Protein AF-0000000075629588 (afdb_homodimer)

pLDDT: mean 85.55, std 19.03, range [25.62, 98.88]

Secondary structure (DSSP, 8-state):
-HHHHHHHHHHHHHHHHHHHHHHHHHHHHHHHHHS-TT-TTHHHHHHHHHHHHHHHHHHHHHHHHHHHHHTTS---/-HHHHHHHHHHHHHHHHHHHHHHHHHHHHHHHHHS-TT-TTHHHHHHHHHHHHHHHHHHHHHHHHHHHHHTTS---

Nearest PDB structures (foldseek):
  5wkq-assembly1_A  TM=8.673E-01  e=2.040E+00  Shigella flexneri
  3u0c-assembly1_A  TM=8.668E-01  e=3.842E+00  Shigella flexneri
  6jqa-assembly1_D  TM=8.939E-01  e=4.949E+00  Onion yellows phytoplasma OY-W
  6jqa-assembly1_C  TM=8.811E-01  e=5.272E+00  Onion yellows phytoplasma OY-W
  6jqa-assembly1_A  TM=8.664E-01  e=6.791E+00  Onion yellows phytoplasma OY-W

Organism: Aeropyrum pernix (strain ATCC 700893 / DSM 11879 / JCM 9820 / NBRC 100138 / K1) (NCBI:txid272557)

Foldseek 3Di:
DVVVVVLVVQLVVLVVLLVVLVVLLVVLVVVLVVDDPPDPCSVVSVVVNVVSVVVNVVSVVSNVVSCVVVVVVPPD/DVVVVVLVVQLVVLVVLLVVLVVLLVVLVVVLVVDDPPDPCSVVSVVVNVVSVVVNVVSVVSNVVSCVVVVVVPPD

Radius of gyration: 17.72 Å; Cα contacts (8 Å, |Δi|>4): 155; chains: 2; bounding box: 30×54×43 Å

Sequence (152 aa):
MERVRVDEVRCMHEEIVERALYRIVEDLAEALDRTPPTVSSRALVEGALKLALGAYNSARLLRDECRRAGGGNPGGMERVRVDEVRCMHEEIVERALYRIVEDLAEALDRTPPTVSSRALVEGALKLALGAYNSARLLRDECRRAGGGNPGG

Solvent-accessible surface area (backbone atoms only — not comparable to full-atom values): 7769 Å² total; per-residue (Å²): 120,72,70,60,53,55,50,50,56,51,39,49,37,33,46,51,34,28,53,34,31,53,51,33,35,53,31,38,52,52,24,54,74,63,44,60,88,83,44,78,36,48,62,36,45,52,53,30,33,56,40,31,52,55,27,30,56,38,30,47,55,53,35,52,49,39,49,60,68,56,52,65,61,60,82,116,118,73,70,60,54,57,50,49,57,49,39,49,38,34,45,51,34,28,53,34,30,50,50,31,35,52,31,37,53,52,24,54,76,63,45,60,88,83,45,80,35,48,60,35,46,52,52,31,34,56,40,32,51,55,26,29,57,38,28,48,55,53,36,52,50,38,46,58,67,58,52,64,61,61,81,115

Structure (mmCIF, N/CA/C/O backbone):
data_AF-0000000075629588-model_v1
#
loop_
_entity.id
_entity.type
_entity.pdbx_description
1 polymer Transposase
#
loop_
_atom_site.group_PDB
_atom_site.id
_atom_site.type_symbol
_atom_site.label_atom_id
_atom_site.label_alt_id
_atom_site.label_comp_id
_atom_site.label_asym_id
_atom_site.label_entity_id
_atom_site.label_seq_id
_atom_site.pdbx_PDB_ins_code
_atom_site.Cartn_x
_atom_site.Cartn_y
_atom_site.Cartn_z
_atom_site.occupancy
_atom_site.B_iso_or_equiv
_atom_site.auth_seq_id
_atom_site.auth_comp_id
_atom_site.auth_asym_id
_atom_site.auth_atom_id
_atom_site.pdbx_PDB_model_num
ATOM 1 N N . MET A 1 1 ? -11.844 26.328 10.93 1 43.72 1 MET A N 1
ATOM 2 C CA . MET A 1 1 ? -12.773 25.344 10.375 1 43.72 1 MET A CA 1
ATOM 3 C C . MET A 1 1 ? -12.133 24.594 9.211 1 43.72 1 MET A C 1
ATOM 5 O O . MET A 1 1 ? -12.352 23.391 9.039 1 43.72 1 MET A O 1
ATOM 9 N N . GLU A 1 2 ? -11.195 25.266 8.234 1 42.47 2 GLU A N 1
ATOM 10 C CA . GLU A 1 2 ? -10.602 24.703 7.027 1 42.47 2 GLU A CA 1
ATOM 11 C C . GLU A 1 2 ? -9.484 23.719 7.371 1 42.47 2 GLU A C 1
ATOM 13 O O . GLU A 1 2 ? -9.391 22.641 6.773 1 42.47 2 GLU A O 1
ATOM 18 N N . ARG A 1 3 ? -8.703 23.984 8.414 1 50.19 3 ARG A N 1
ATOM 19 C CA . ARG A 1 3 ? -7.598 23.125 8.82 1 50.19 3 ARG A CA 1
ATOM 20 C C . ARG A 1 3 ? -8.109 21.812 9.406 1 50.19 3 ARG A C 1
ATOM 22 O O . ARG A 1 3 ? -7.531 20.75 9.18 1 50.19 3 ARG A O 1
ATOM 29 N N . VAL A 1 4 ? -9.312 21.922 10.016 1 48.59 4 VAL A N 1
ATOM 30 C CA . VAL A 1 4 ? -9.836 20.734 10.695 1 48.59 4 VAL A CA 1
ATOM 31 C C . VAL A 1 4 ? -10.273 19.688 9.664 1 48.59 4 VAL A C 1
ATOM 33 O O . VAL A 1 4 ? -10.016 18.5 9.828 1 48.59 4 VAL A O 1
ATOM 36 N N . ARG A 1 5 ? -10.961 20.156 8.531 1 57.88 5 ARG A N 1
ATOM 37 C CA . ARG A 1 5 ? -11.508 19.234 7.527 1 57.88 5 ARG A CA 1
ATOM 38 C C . ARG A 1 5 ? -10.391 18.562 6.75 1 57.88 5 ARG A C 1
ATOM 40 O O . ARG A 1 5 ? -10.492 17.375 6.422 1 57.88 5 ARG A O 1
ATOM 47 N N . VAL A 1 6 ? -9.258 19.25 6.508 1 55.81 6 VAL A N 1
ATOM 48 C CA . VAL A 1 6 ? -8.148 18.688 5.742 1 55.81 6 VAL A CA 1
ATOM 49 C C . VAL A 1 6 ? -7.5 17.562 6.531 1 55.81 6 VAL A C 1
ATOM 51 O O . VAL A 1 6 ? -7.145 16.531 5.965 1 55.81 6 VAL A O 1
ATOM 54 N N . ASP A 1 7 ? -7.805 17.703 7.789 1 78.75 7 ASP A N 1
ATOM 55 C CA . ASP A 1 7 ? -7.168 16.719 8.648 1 78.75 7 ASP A CA 1
ATOM 56 C C . ASP A 1 7 ? -7.984 15.422 8.695 1 78.75 7 ASP A C 1
ATOM 58 O O . ASP A 1 7 ? -7.422 14.328 8.672 1 78.75 7 ASP A O 1
ATOM 62 N N . GLU A 1 8 ? -9.344 15.719 8.352 1 83.06 8 GLU A N 1
ATOM 63 C CA . GLU A 1 8 ? -10.203 14.539 8.406 1 83.06 8 GLU A CA 1
ATOM 64 C C . GLU A 1 8 ? -10.078 13.711 7.137 1 83.06 8 GLU A C 1
ATOM 66 O O . GLU A 1 8 ? -10.008 12.477 7.199 1 83.06 8 GLU A O 1
ATOM 71 N N . VAL A 1 9 ? -10.023 14.344 6.012 1 89.94 9 VAL A N 1
ATOM 72 C CA . VAL A 1 9 ? -9.914 13.672 4.727 1 89.94 9 VAL A CA 1
ATOM 73 C C . VAL A 1 9 ? -8.562 12.961 4.633 1 89.94 9 VAL A C 1
ATOM 75 O O . VAL A 1 9 ? -8.477 11.836 4.133 1 89.94 9 VAL A O 1
ATOM 78 N N . ARG A 1 10 ? -7.617 13.656 5.156 1 90.69 10 ARG A N 1
ATOM 79 C CA . ARG A 1 10 ? -6.285 13.055 5.176 1 90.69 10 ARG A CA 1
ATOM 80 C C . ARG A 1 10 ? -6.273 11.781 6.012 1 90.69 10 ARG A C 1
ATOM 82 O O . ARG A 1 10 ? -5.746 10.758 5.578 1 90.69 10 ARG A O 1
ATOM 89 N N . CYS A 1 11 ? -6.887 11.82 7.102 1 93.19 11 CYS A N 1
ATOM 90 C CA . CYS A 1 11 ? -6.938 10.656 7.98 1 93.19 11 CYS A CA 1
ATOM 91 C C . CYS A 1 11 ? -7.738 9.531 7.348 1 93.19 11 CYS A C 1
ATOM 93 O O . CYS A 1 11 ? -7.418 8.352 7.527 1 93.19 11 CYS A O 1
ATOM 95 N N . MET A 1 12 ? -8.742 9.898 6.594 1 94.06 12 MET A N 1
ATOM 96 C CA . MET A 1 12 ? -9.523 8.891 5.895 1 94.06 12 MET A CA 1
ATOM 97 C C . MET A 1 12 ? -8.672 8.148 4.871 1 94.06 12 MET A C 1
ATOM 99 O O . MET A 1 12 ? -8.719 6.918 4.793 1 94.06 12 MET A O 1
ATOM 103 N N . HIS A 1 13 ? -7.91 8.883 4.109 1 95.88 13 HIS A N 1
ATOM 104 C CA . HIS A 1 13 ? -7.047 8.25 3.121 1 95.88 13 HIS A CA 1
ATOM 105 C C . HIS A 1 13 ? -5.965 7.41 3.789 1 95.88 13 HIS A C 1
ATOM 107 O O . HIS A 1 13 ? -5.605 6.34 3.287 1 95.88 13 HIS A O 1
ATOM 113 N N . GLU A 1 14 ? -5.473 7.852 4.871 1 96.25 14 GLU A N 1
ATOM 114 C CA . GLU A 1 14 ? -4.473 7.082 5.605 1 96.25 14 GLU A CA 1
ATOM 115 C C . GLU A 1 14 ? -5.055 5.766 6.113 1 96.25 14 GLU A C 1
ATOM 117 O O . GLU A 1 14 ? -4.379 4.734 6.094 1 96.25 14 GLU A O 1
ATOM 122 N N . GLU A 1 15 ? -6.285 5.836 6.555 1 95.88 15 GLU A N 1
ATOM 123 C CA . GLU A 1 15 ? -6.965 4.621 6.992 1 95.88 15 GLU A CA 1
ATOM 124 C C . GLU A 1 15 ? -7.184 3.66 5.828 1 95.88 15 GLU A C 1
ATOM 126 O O . GLU A 1 15 ? -6.965 2.453 5.965 1 95.88 15 GLU A O 1
ATOM 131 N N . ILE A 1 16 ? -7.613 4.145 4.719 1 97.25 16 ILE A N 1
ATOM 132 C CA . ILE A 1 16 ? -7.836 3.334 3.525 1 97.25 16 ILE A CA 1
ATOM 133 C C . ILE A 1 16 ? -6.535 2.633 3.131 1 97.25 16 ILE A C 1
ATOM 135 O O . ILE A 1 16 ? -6.527 1.427 2.875 1 97.25 16 ILE A O 1
ATOM 139 N N . VAL A 1 17 ? -5.453 3.379 3.127 1 98.5 17 VAL A N 1
ATOM 140 C CA . VAL A 1 17 ? -4.16 2.848 2.707 1 98.5 17 VAL A CA 1
ATOM 141 C C . VAL A 1 17 ? -3.701 1.771 3.688 1 98.5 17 VAL A C 1
ATOM 143 O O . VAL A 1 17 ? -3.271 0.69 3.275 1 98.5 17 VAL A O 1
ATOM 146 N N . GLU A 1 18 ? -3.818 2.041 4.938 1 98.44 18 GLU A N 1
ATOM 147 C CA . GLU A 1 18 ? -3.385 1.074 5.941 1 98.44 18 GLU A CA 1
ATOM 148 C C . GLU A 1 18 ? -4.176 -0.226 5.836 1 98.44 18 GLU A C 1
ATOM 150 O O . GLU A 1 18 ? -3.59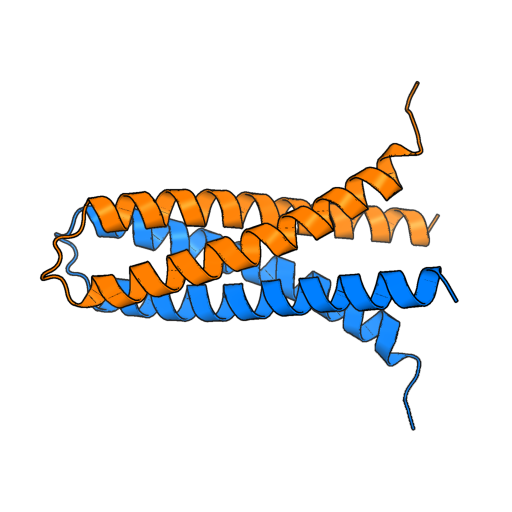8 -1.313 5.844 1 98.44 18 GLU A O 1
ATOM 155 N N . ARG A 1 19 ? -5.461 -0.133 5.719 1 98.31 19 ARG A N 1
ATOM 156 C CA . ARG A 1 19 ? -6.316 -1.312 5.645 1 98.31 19 ARG A CA 1
ATOM 157 C C . ARG A 1 19 ? -6.043 -2.107 4.371 1 98.31 19 ARG A C 1
ATOM 159 O O . ARG A 1 19 ? -6.031 -3.34 4.395 1 98.31 19 ARG A O 1
ATOM 166 N N . ALA A 1 20 ? -5.91 -1.411 3.314 1 98.75 20 ALA A N 1
ATOM 167 C CA . ALA A 1 20 ? -5.602 -2.076 2.051 1 98.75 20 ALA A CA 1
ATOM 168 C C . ALA A 1 20 ? -4.281 -2.834 2.135 1 98.75 20 ALA A C 1
ATOM 170 O O . ALA A 1 20 ? -4.195 -3.992 1.719 1 98.75 20 ALA A O 1
ATOM 171 N N . LEU A 1 21 ? -3.264 -2.184 2.678 1 98.81 21 LEU A N 1
ATOM 172 C CA . LEU A 1 21 ? -1.951 -2.814 2.775 1 98.81 21 LEU A CA 1
ATOM 173 C C . LEU A 1 21 ? -2.002 -4.035 3.686 1 98.81 21 LEU A C 1
ATOM 175 O O . LEU A 1 21 ? -1.338 -5.039 3.42 1 98.81 21 LEU A O 1
ATOM 179 N N . TYR A 1 22 ? -2.738 -3.957 4.73 1 98.69 22 TYR A N 1
ATOM 180 C CA . TYR A 1 22 ? -2.932 -5.117 5.59 1 98.69 22 TYR A CA 1
ATOM 181 C C . TYR A 1 22 ? -3.514 -6.285 4.805 1 98.69 22 TYR A C 1
ATOM 183 O O . TYR A 1 22 ? -2.992 -7.402 4.859 1 98.69 22 TYR A O 1
ATOM 191 N N . ARG A 1 23 ? -4.535 -6.023 4.09 1 98.81 23 ARG A N 1
ATOM 192 C CA . ARG A 1 23 ? -5.199 -7.06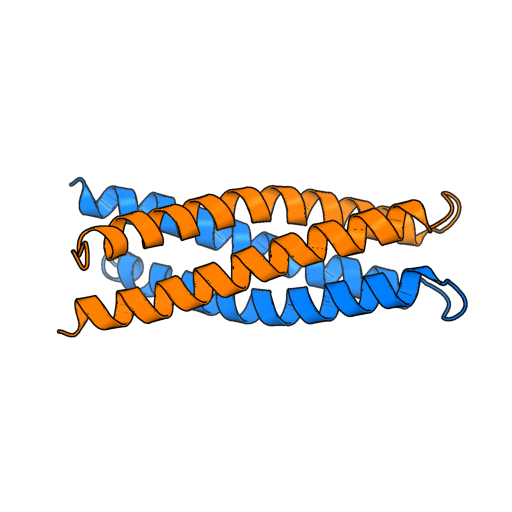6 3.314 1 98.81 23 ARG A CA 1
ATOM 193 C C . ARG A 1 23 ? -4.285 -7.59 2.211 1 98.81 23 ARG A C 1
ATOM 195 O O . ARG A 1 23 ? -4.281 -8.789 1.919 1 98.81 23 ARG A O 1
ATOM 202 N N . ILE A 1 24 ? -3.553 -6.734 1.565 1 98.75 24 ILE A N 1
ATOM 203 C CA . ILE A 1 24 ? -2.604 -7.129 0.532 1 98.75 24 ILE A CA 1
ATOM 204 C C . ILE A 1 24 ? -1.578 -8.102 1.115 1 98.75 24 ILE A C 1
ATOM 206 O O . ILE A 1 24 ? -1.267 -9.125 0.506 1 98.75 24 ILE A O 1
ATOM 210 N N . VAL A 1 25 ? -1.054 -7.809 2.264 1 98.69 25 VAL A N 1
ATOM 211 C CA . VAL A 1 25 ? -0.085 -8.672 2.932 1 98.69 25 VAL A CA 1
ATOM 212 C C . VAL A 1 25 ? -0.697 -10.055 3.168 1 98.69 25 VAL A C 1
ATOM 214 O O . VAL A 1 25 ? -0.077 -11.07 2.865 1 98.69 25 VAL A O 1
ATOM 217 N N . GLU A 1 26 ? -1.919 -10.055 3.643 1 98.5 26 GLU A N 1
ATOM 218 C CA . GLU A 1 26 ? -2.588 -11.32 3.92 1 98.5 26 GLU A CA 1
ATOM 219 C C . GLU A 1 26 ? -2.811 -12.117 2.639 1 98.5 26 GLU A C 1
ATOM 221 O O . GLU A 1 26 ? -2.512 -13.312 2.584 1 98.5 26 GLU A O 1
ATOM 226 N N . ASP A 1 27 ? -3.309 -11.477 1.662 1 97.75 27 ASP A N 1
ATOM 227 C CA . ASP A 1 27 ? -3.602 -12.133 0.391 1 97.75 27 ASP A CA 1
ATOM 228 C C . ASP A 1 27 ? -2.326 -12.672 -0.255 1 97.75 27 ASP A C 1
ATOM 230 O O . ASP A 1 27 ? -2.305 -13.797 -0.751 1 97.75 27 ASP A O 1
ATOM 234 N N . LEU A 1 28 ? -1.244 -11.93 -0.243 1 98.12 28 LEU A N 1
ATOM 235 C CA . LEU A 1 28 ? -0.013 -12.336 -0.912 1 98.12 28 LEU A CA 1
ATOM 236 C C . LEU A 1 28 ? 0.689 -13.445 -0.133 1 98.12 28 LEU A C 1
ATOM 238 O O . LEU A 1 28 ? 1.288 -14.344 -0.727 1 98.12 28 LEU A O 1
ATOM 242 N N . ALA A 1 29 ? 0.646 -13.375 1.169 1 97.75 29 ALA A N 1
ATOM 243 C CA . ALA A 1 29 ? 1.187 -14.469 1.977 1 97.75 29 ALA A CA 1
ATOM 244 C C . ALA A 1 29 ? 0.469 -15.781 1.678 1 97.75 29 ALA A C 1
ATOM 246 O O . ALA A 1 29 ? 1.109 -16.828 1.507 1 97.75 29 ALA A O 1
ATOM 247 N N . GLU A 1 30 ? -0.849 -15.711 1.634 1 96.88 30 GLU A N 1
ATOM 248 C CA . GLU A 1 30 ? -1.635 -16.891 1.297 1 96.88 30 GLU A CA 1
ATOM 249 C C . GLU A 1 30 ? -1.314 -17.391 -0.111 1 96.88 30 GLU A C 1
ATOM 251 O O . GLU A 1 30 ? -1.182 -18.594 -0.337 1 96.88 30 GLU A O 1
ATOM 256 N N . ALA A 1 31 ? -1.225 -16.5 -1.065 1 95.5 31 ALA A N 1
ATOM 257 C CA . ALA A 1 31 ? -0.889 -16.875 -2.439 1 95.5 31 ALA A CA 1
ATOM 258 C C . ALA A 1 31 ? 0.447 -17.609 -2.498 1 95.5 31 ALA A C 1
ATOM 260 O O . ALA A 1 31 ? 0.58 -18.609 -3.201 1 95.5 31 ALA A O 1
ATOM 261 N N . LEU A 1 32 ? 1.419 -17.125 -1.815 1 94.31 32 LEU A N 1
ATOM 262 C CA . LEU A 1 32 ? 2.746 -17.719 -1.801 1 94.31 32 LEU A CA 1
ATOM 263 C C . LEU A 1 32 ? 2.693 -19.125 -1.214 1 94.31 32 LEU A C 1
ATOM 265 O O . LEU A 1 32 ? 3.377 -20.031 -1.7 1 94.31 32 LEU A O 1
ATOM 269 N N . ASP A 1 33 ? 1.908 -19.297 -0.217 1 92.81 33 ASP A N 1
ATOM 270 C CA . ASP A 1 33 ? 1.765 -20.594 0.431 1 92.81 33 ASP A CA 1
ATOM 271 C C . ASP A 1 33 ? 1.144 -21.609 -0.519 1 92.81 33 ASP A C 1
ATOM 273 O O . ASP A 1 33 ? 1.449 -22.797 -0.444 1 92.81 33 ASP A O 1
ATOM 277 N N . ARG A 1 34 ? 0.392 -21.125 -1.479 1 89.56 34 ARG A N 1
ATOM 278 C CA . ARG A 1 34 ? -0.346 -22 -2.387 1 89.56 34 ARG A CA 1
ATOM 279 C C . ARG A 1 34 ? 0.388 -22.156 -3.715 1 89.56 34 ARG A C 1
ATOM 281 O O . ARG A 1 34 ? -0.045 -22.906 -4.586 1 89.56 34 ARG A O 1
ATOM 288 N N . THR A 1 35 ? 1.391 -21.469 -3.893 1 85.94 35 THR A N 1
ATOM 289 C CA . THR A 1 35 ? 2.1 -21.469 -5.168 1 85.94 35 THR A CA 1
ATOM 290 C C . THR A 1 35 ? 3.379 -22.297 -5.066 1 85.94 35 THR A C 1
ATOM 292 O O . THR A 1 35 ? 4.289 -21.953 -4.312 1 85.94 35 THR A O 1
ATOM 295 N N . PRO A 1 36 ? 3.393 -23.375 -5.824 1 83.31 36 PRO A N 1
ATOM 296 C CA . PRO A 1 36 ? 4.613 -24.172 -5.809 1 83.31 36 PRO A CA 1
ATOM 297 C C . PRO A 1 36 ? 5.855 -23.375 -6.184 1 83.31 36 PRO A C 1
ATOM 299 O O . PRO A 1 36 ? 5.77 -22.422 -6.969 1 83.31 36 PRO A O 1
ATOM 302 N N . PRO A 1 37 ? 7 -23.766 -5.637 1 84.44 37 PRO A N 1
ATOM 303 C CA . PRO A 1 37 ? 8.25 -23.031 -5.879 1 84.44 37 PRO A CA 1
ATOM 304 C C . PRO A 1 37 ? 8.664 -23.047 -7.348 1 84.44 37 PRO A C 1
ATOM 306 O O . PRO A 1 37 ? 9.531 -22.266 -7.754 1 84.44 37 PRO A O 1
ATOM 309 N N . THR A 1 38 ? 8.047 -23.859 -8.164 1 81.75 38 THR A N 1
ATOM 310 C CA . THR A 1 38 ? 8.438 -24 -9.562 1 81.75 38 THR A CA 1
ATOM 311 C C . THR A 1 38 ? 7.738 -22.969 -10.422 1 81.75 38 THR A C 1
ATOM 313 O O . THR A 1 38 ? 8.109 -22.766 -11.586 1 81.75 38 THR A O 1
ATOM 316 N N . VAL A 1 39 ? 6.77 -22.312 -9.773 1 80.81 39 VAL A N 1
ATOM 317 C CA . VAL A 1 39 ? 6.047 -21.297 -10.523 1 80.81 39 VAL A CA 1
ATOM 318 C C . VAL A 1 39 ? 6.879 -20.016 -10.609 1 80.81 39 VAL A C 1
ATOM 320 O O . VAL A 1 39 ? 7.301 -19.484 -9.586 1 80.81 39 VAL A O 1
ATOM 323 N N . SER A 1 40 ? 7.152 -19.547 -11.828 1 82.19 40 SER A N 1
ATOM 324 C CA . SER A 1 40 ? 8.086 -18.453 -12.078 1 82.19 40 SER A CA 1
ATOM 325 C C . SER A 1 40 ? 7.574 -17.156 -11.484 1 82.19 40 SER A C 1
ATOM 327 O O . SER A 1 40 ? 8.367 -16.297 -11.078 1 82.19 40 SER A O 1
ATOM 329 N N . SER A 1 41 ? 6.27 -17.062 -11.375 1 88.06 41 SER A N 1
ATOM 330 C CA . SER A 1 41 ? 5.688 -15.812 -10.891 1 88.06 41 SER A CA 1
ATOM 331 C C . SER A 1 41 ? 5.832 -15.695 -9.375 1 88.06 41 SER A C 1
ATOM 333 O O . SER A 1 41 ? 5.551 -14.641 -8.805 1 88.06 41 SER A O 1
ATOM 335 N N . ARG A 1 42 ? 6.289 -16.672 -8.781 1 91.69 42 ARG A N 1
ATOM 336 C CA . ARG A 1 42 ? 6.363 -16.703 -7.32 1 91.69 42 ARG A CA 1
ATOM 337 C C . ARG A 1 42 ? 7.293 -15.617 -6.797 1 91.69 42 ARG A C 1
ATOM 339 O O . ARG A 1 42 ? 7.004 -14.977 -5.781 1 91.69 42 ARG A O 1
ATOM 346 N N . ALA A 1 43 ? 8.414 -15.398 -7.488 1 93.06 43 ALA A N 1
ATOM 347 C CA . ALA A 1 43 ? 9.383 -14.391 -7.059 1 93.06 43 ALA A CA 1
ATOM 348 C C . ALA A 1 43 ? 8.758 -12.992 -7.062 1 93.06 43 ALA A C 1
ATOM 350 O O . ALA A 1 43 ? 9.062 -12.172 -6.203 1 93.06 43 ALA A O 1
ATOM 351 N N . LEU A 1 44 ? 7.934 -12.711 -8.008 1 96.06 44 LEU A N 1
ATOM 352 C CA . LEU A 1 44 ? 7.246 -11.43 -8.086 1 96.06 44 LEU A CA 1
ATOM 353 C C . LEU A 1 44 ? 6.293 -11.242 -6.91 1 96.06 44 LEU A C 1
ATOM 355 O O . LEU A 1 44 ? 6.234 -10.164 -6.32 1 96.06 44 LEU A O 1
ATOM 359 N N . VAL A 1 45 ? 5.613 -12.312 -6.562 1 96.88 45 VAL A N 1
ATOM 360 C CA . VAL A 1 45 ? 4.676 -12.273 -5.445 1 96.88 45 VAL A CA 1
ATOM 361 C C . VAL A 1 45 ? 5.441 -12.094 -4.137 1 96.88 45 VAL A C 1
ATOM 363 O O . VAL A 1 45 ? 5.027 -11.32 -3.27 1 96.88 45 VAL A O 1
ATOM 366 N N . GLU A 1 46 ? 6.535 -12.727 -4.023 1 97 46 GLU A N 1
ATOM 367 C CA . GLU A 1 46 ? 7.379 -12.586 -2.842 1 97 46 GLU A CA 1
ATOM 368 C C . GLU A 1 46 ? 7.898 -11.156 -2.703 1 97 46 GLU A C 1
ATOM 370 O O . GLU A 1 46 ? 7.91 -10.594 -1.604 1 97 46 GLU A O 1
ATOM 375 N N . GLY A 1 47 ? 8.398 -10.594 -3.785 1 97.5 47 GLY A N 1
ATOM 376 C CA . GLY A 1 47 ? 8.844 -9.211 -3.783 1 97.5 47 GLY A CA 1
ATOM 377 C C . GLY A 1 47 ? 7.754 -8.227 -3.385 1 97.5 47 GLY A C 1
ATOM 378 O O . GLY A 1 47 ? 7.98 -7.34 -2.564 1 97.5 47 GLY A O 1
ATOM 379 N N . ALA A 1 48 ? 6.574 -8.461 -3.979 1 98.44 48 ALA A N 1
ATOM 380 C CA . ALA A 1 48 ? 5.426 -7.613 -3.658 1 98.44 48 ALA A CA 1
ATOM 381 C C . ALA A 1 48 ? 5.066 -7.719 -2.18 1 98.44 48 ALA A C 1
ATOM 383 O O . ALA A 1 48 ? 4.738 -6.715 -1.542 1 98.44 48 ALA A O 1
ATOM 384 N N . LEU A 1 49 ? 5.133 -8.883 -1.61 1 98.56 49 LEU A N 1
ATOM 385 C CA . LEU A 1 49 ? 4.832 -9.078 -0.197 1 98.56 49 LEU A CA 1
ATOM 386 C C . LEU A 1 49 ? 5.82 -8.312 0.68 1 98.56 49 LEU A C 1
ATOM 388 O O . LEU A 1 49 ? 5.422 -7.652 1.641 1 98.56 49 LEU A O 1
ATOM 392 N N . LYS A 1 50 ? 7.074 -8.398 0.381 1 98.56 50 LYS A N 1
ATOM 393 C CA . LYS A 1 50 ? 8.094 -7.691 1.15 1 98.56 50 LYS A CA 1
ATOM 394 C C . LYS A 1 50 ? 7.867 -6.184 1.111 1 98.56 50 LYS A C 1
ATOM 396 O O . LYS A 1 50 ? 7.965 -5.508 2.139 1 98.56 50 LYS A O 1
ATOM 401 N N . LEU A 1 51 ? 7.57 -5.695 -0.048 1 98.75 51 LEU A N 1
ATOM 402 C CA . LEU A 1 51 ? 7.27 -4.273 -0.192 1 98.75 51 LEU A CA 1
ATOM 403 C C . LEU A 1 51 ? 6.035 -3.895 0.617 1 98.75 51 LEU A C 1
ATOM 405 O O . LEU A 1 51 ? 6.02 -2.859 1.286 1 98.75 51 LEU A O 1
ATOM 409 N N . ALA A 1 52 ? 5.004 -4.699 0.524 1 98.81 52 ALA A N 1
ATOM 410 C CA . ALA A 1 52 ? 3.754 -4.43 1.229 1 98.81 52 ALA A CA 1
ATOM 411 C C . ALA A 1 52 ? 3.973 -4.387 2.738 1 98.81 52 ALA A C 1
ATOM 413 O O . ALA A 1 52 ? 3.402 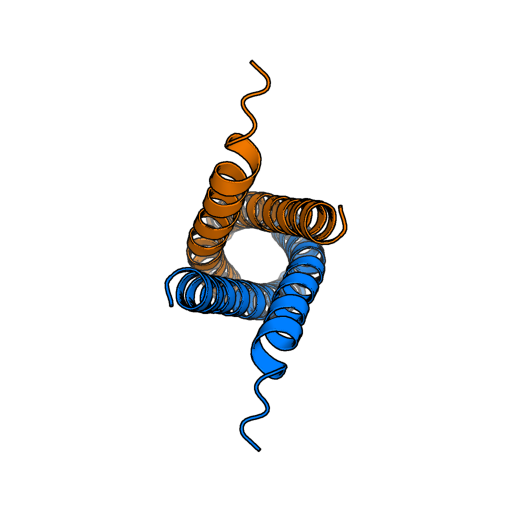-3.539 3.432 1 98.81 52 ALA A O 1
ATOM 414 N N . LEU A 1 53 ? 4.82 -5.27 3.254 1 98.62 53 LEU A N 1
ATOM 415 C CA . LEU A 1 53 ? 5.125 -5.297 4.68 1 98.62 53 LEU A CA 1
ATOM 416 C C . LEU A 1 53 ? 5.809 -4.004 5.113 1 98.62 53 LEU A C 1
ATOM 418 O O . LEU A 1 53 ? 5.445 -3.418 6.137 1 98.62 53 LEU A O 1
ATOM 422 N N . GLY A 1 54 ? 6.738 -3.617 4.352 1 98 54 GLY A N 1
ATOM 423 C CA . GLY A 1 54 ? 7.406 -2.359 4.648 1 98 54 GLY A CA 1
ATOM 424 C C . GLY A 1 54 ? 6.477 -1.162 4.578 1 98 54 GLY A C 1
ATOM 425 O O . G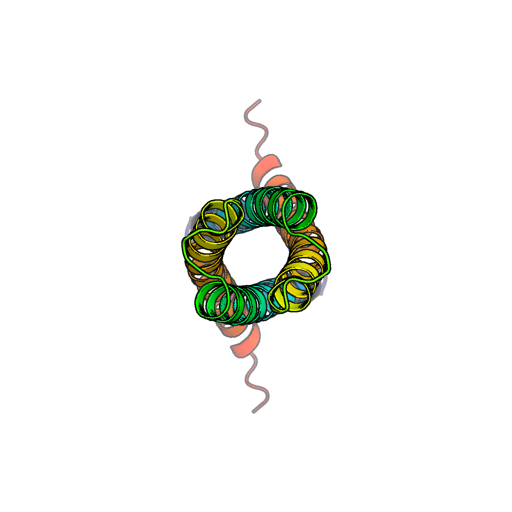LY A 1 54 ? 6.496 -0.301 5.461 1 98 54 GLY A O 1
ATOM 426 N N . ALA A 1 55 ? 5.711 -1.118 3.535 1 98.75 55 ALA A N 1
ATOM 427 C CA . ALA A 1 55 ? 4.762 -0.022 3.35 1 98.75 55 ALA A CA 1
ATOM 428 C C . ALA A 1 55 ? 3.721 -0.001 4.465 1 98.75 55 ALA A C 1
ATOM 430 O O . ALA A 1 55 ? 3.291 1.068 4.902 1 98.75 55 ALA A O 1
ATOM 431 N N . TYR A 1 56 ? 3.279 -1.182 4.879 1 98.69 56 TYR A N 1
ATOM 432 C CA . TYR A 1 56 ? 2.297 -1.284 5.953 1 98.69 56 TYR A CA 1
ATOM 433 C C . TYR A 1 56 ? 2.818 -0.641 7.234 1 98.69 56 TYR A C 1
ATOM 435 O O . TYR A 1 56 ? 2.076 0.046 7.938 1 98.69 56 TYR A O 1
ATOM 443 N N . ASN A 1 57 ? 4.066 -0.867 7.523 1 98 57 ASN A N 1
ATOM 444 C CA . ASN A 1 57 ? 4.672 -0.256 8.703 1 98 57 ASN A CA 1
ATOM 445 C C . ASN A 1 57 ? 4.633 1.268 8.625 1 98 57 ASN A C 1
ATOM 447 O O . ASN A 1 57 ? 4.301 1.935 9.609 1 98 57 ASN A O 1
ATOM 451 N N . SER A 1 58 ? 4.879 1.78 7.523 1 97.81 58 SER A N 1
ATOM 452 C CA . SER A 1 58 ? 4.809 3.225 7.32 1 97.81 58 SER A CA 1
ATOM 453 C C . SER A 1 58 ? 3.373 3.727 7.41 1 97.81 58 SER A C 1
ATOM 455 O O . SER A 1 58 ? 3.109 4.762 8.023 1 97.81 58 SER A O 1
ATOM 457 N N . ALA A 1 59 ? 2.51 3.053 6.82 1 98.25 59 ALA A N 1
ATOM 458 C CA . ALA A 1 59 ? 1.1 3.434 6.844 1 98.25 59 ALA A CA 1
ATOM 459 C C . ALA A 1 59 ? 0.559 3.443 8.273 1 98.25 59 ALA A C 1
ATOM 461 O O . ALA A 1 59 ? -0.241 4.309 8.633 1 98.25 59 ALA A O 1
ATOM 462 N N . ARG A 1 60 ? 0.969 2.486 9.055 1 97.12 60 ARG A N 1
ATOM 463 C CA . ARG A 1 60 ? 0.558 2.416 10.453 1 97.12 60 ARG A CA 1
ATOM 464 C C . ARG A 1 60 ? 1.003 3.658 11.219 1 97.12 60 ARG A C 1
ATOM 466 O O . ARG A 1 60 ? 0.255 4.188 12.047 1 97.12 60 ARG A O 1
ATOM 473 N N . LEU A 1 61 ? 2.197 4.09 10.953 1 95.44 61 LEU A N 1
ATOM 474 C CA . LEU A 1 61 ? 2.711 5.289 11.609 1 95.44 61 LEU A CA 1
ATOM 475 C C . LEU A 1 61 ? 1.877 6.512 11.234 1 95.44 61 LEU A C 1
ATOM 477 O O . LEU A 1 61 ? 1.557 7.332 12.094 1 95.44 61 LEU A O 1
ATOM 481 N N . LEU A 1 62 ? 1.494 6.617 10.016 1 94.5 62 LEU A N 1
ATOM 482 C CA . LEU A 1 62 ? 0.666 7.723 9.539 1 94.5 62 LEU A CA 1
ATOM 483 C C . LEU A 1 62 ? -0.707 7.695 10.203 1 94.5 62 LEU A C 1
ATOM 485 O O . LEU A 1 62 ? -1.206 8.727 10.656 1 94.5 62 LEU A O 1
ATOM 489 N N . ARG A 1 63 ? -1.259 6.57 10.258 1 93.75 63 ARG A N 1
ATOM 490 C CA . ARG A 1 63 ? -2.57 6.402 10.883 1 93.75 63 ARG A CA 1
ATOM 491 C C . ARG A 1 63 ? -2.52 6.742 12.367 1 93.75 63 ARG A C 1
ATOM 493 O O . ARG A 1 63 ? -3.439 7.367 12.898 1 93.75 63 ARG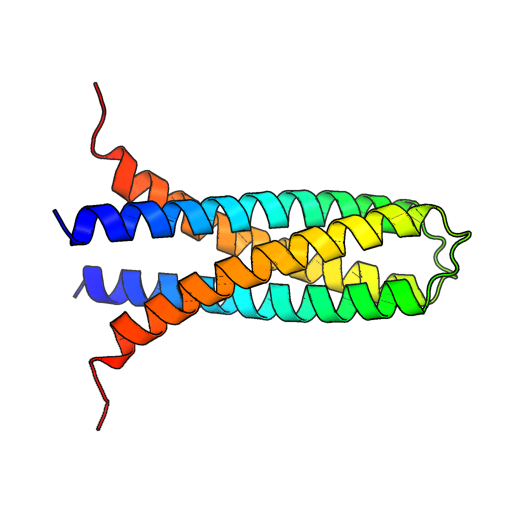 A O 1
ATOM 500 N N . ASP A 1 64 ? -1.494 6.285 13.023 1 91.62 64 ASP A N 1
ATOM 501 C CA . ASP A 1 64 ? -1.324 6.578 14.445 1 91.62 64 ASP A CA 1
ATOM 502 C C . ASP A 1 64 ? -1.255 8.086 14.688 1 91.62 64 ASP A C 1
ATOM 504 O O . ASP A 1 64 ? -1.801 8.586 15.672 1 91.62 64 ASP A O 1
ATOM 508 N N . GLU A 1 65 ? -0.642 8.82 13.781 1 87.25 65 GLU A N 1
ATOM 509 C CA . GLU A 1 65 ? -0.572 10.273 13.891 1 87.25 65 GLU A CA 1
ATOM 510 C C . GLU A 1 65 ? -1.957 10.898 13.781 1 87.25 65 GLU A C 1
ATOM 512 O O . GLU A 1 65 ? -2.277 11.844 14.5 1 87.25 65 GLU A O 1
ATOM 517 N N . CYS A 1 66 ? -2.643 10.375 12.883 1 86.38 66 CYS A N 1
ATOM 518 C CA . CYS A 1 66 ? -4.008 10.859 12.703 1 86.38 66 CYS A CA 1
ATOM 519 C C . CYS A 1 66 ? -4.836 10.633 13.961 1 86.38 66 CYS A C 1
ATOM 521 O O . CYS A 1 66 ? -5.586 11.516 14.383 1 86.38 66 CYS A O 1
ATOM 523 N N . ARG A 1 67 ? -4.742 9.516 14.555 1 84.31 67 ARG A N 1
ATOM 524 C CA . ARG A 1 67 ? -5.488 9.172 15.758 1 84.31 67 ARG A CA 1
ATOM 525 C C . ARG A 1 67 ? -5.082 10.078 16.922 1 84.31 67 ARG A C 1
ATOM 527 O O . ARG A 1 67 ? -5.93 10.484 17.719 1 84.31 67 ARG A O 1
ATOM 534 N N . ARG A 1 68 ? -3.828 10.422 16.984 1 83.81 68 ARG A N 1
ATOM 535 C CA . ARG A 1 68 ? -3.32 11.289 18.047 1 83.81 68 ARG A CA 1
ATOM 536 C C . ARG A 1 68 ? -3.814 12.719 17.875 1 83.81 68 ARG A C 1
ATOM 538 O O . ARG A 1 68 ? -4.094 13.406 18.859 1 83.81 68 ARG A O 1
ATOM 545 N N . ALA A 1 69 ? -3.896 13.133 16.578 1 76 69 ALA A N 1
ATOM 546 C CA . ALA A 1 69 ? -4.352 14.492 16.297 1 76 69 ALA A CA 1
ATOM 547 C C . ALA A 1 69 ? -5.852 14.633 16.547 1 76 69 ALA A C 1
ATOM 549 O O . ALA A 1 69 ? -6.328 15.703 16.922 1 76 69 ALA A O 1
ATOM 550 N N . GLY A 1 70 ? -6.695 13.609 16.047 1 63.91 70 GLY A N 1
ATOM 551 C CA . GLY A 1 70 ? -8.133 13.641 16.266 1 63.91 70 GLY A CA 1
ATOM 552 C C . GLY A 1 70 ? -8.523 13.234 17.672 1 63.91 70 GLY A C 1
ATOM 553 O O . GLY A 1 70 ? -9.656 13.461 18.109 1 63.91 70 GLY A O 1
ATOM 554 N N . GLY A 1 71 ? -7.855 12.227 18.219 1 57.06 71 GLY A N 1
ATOM 555 C CA . GLY A 1 71 ? -8.18 11.812 19.578 1 57.06 71 GLY A CA 1
ATOM 556 C C . GLY A 1 71 ? -8.055 12.93 20.594 1 57.06 71 GLY A C 1
ATOM 557 O O . GLY A 1 71 ? -8.305 12.727 21.781 1 57.06 71 GLY A O 1
ATOM 558 N N . GLY A 1 72 ? -7.398 14.062 20.344 1 46.59 72 GLY A N 1
ATOM 559 C CA . GLY A 1 72 ? -7.578 15 21.438 1 46.59 72 GLY A CA 1
ATOM 560 C C . GLY A 1 72 ? -9.031 15.375 21.672 1 46.59 72 GLY A C 1
ATOM 561 O O . GLY A 1 72 ? -9.344 16.125 22.594 1 46.59 72 GLY A O 1
ATOM 562 N N . ASN A 1 73 ? -9.836 15.508 20.672 1 41.22 73 ASN A N 1
ATOM 563 C CA . ASN A 1 73 ? -11.172 15.766 21.188 1 41.22 73 ASN A CA 1
ATOM 564 C C . ASN A 1 73 ? -11.836 14.484 21.688 1 41.22 73 ASN A C 1
ATOM 566 O O . ASN A 1 73 ? -12.117 13.578 20.906 1 41.22 73 ASN A O 1
ATOM 570 N N . PRO A 1 74 ? -11.359 13.883 22.844 1 39.88 74 PRO A N 1
ATOM 571 C CA . PRO A 1 74 ? -12.195 12.875 23.5 1 39.88 74 PRO A CA 1
ATOM 572 C C . PRO A 1 74 ? -13.688 13.172 23.375 1 39.88 74 PRO A C 1
ATOM 574 O O . PRO A 1 74 ? -14.125 14.289 23.656 1 39.88 74 PRO A O 1
ATOM 577 N N . GLY A 1 75 ? -14.398 13.023 22.359 1 33.28 75 GLY A N 1
ATOM 578 C CA . GLY A 1 75 ? -15.758 12.961 22.891 1 33.28 75 GLY A CA 1
ATOM 579 C C . GLY A 1 75 ? -15.867 12.109 24.141 1 33.28 75 GLY A C 1
ATOM 580 O O . GLY A 1 75 ? -15.633 10.898 24.094 1 33.28 75 GLY A O 1
ATOM 581 N N . GLY A 1 76 ? -15.172 12.461 25.281 1 25.62 76 GLY A N 1
ATOM 582 C CA . GLY A 1 76 ? -15.977 12.211 26.469 1 25.62 76 GLY A CA 1
ATOM 583 C C . GLY A 1 76 ? -17.438 12.594 26.297 1 25.62 76 GLY A C 1
ATOM 584 O O . GLY A 1 76 ? -17.766 13.375 25.406 1 25.62 76 GLY A O 1
ATOM 585 N N . MET B 1 1 ? 9.016 25.719 14.828 1 43.5 1 MET B N 1
ATOM 586 C CA . MET B 1 1 ? 10.055 24.781 14.422 1 43.5 1 MET B CA 1
ATOM 587 C C . MET B 1 1 ? 9.547 23.344 14.523 1 43.5 1 MET B C 1
ATOM 589 O O . MET B 1 1 ? 9.906 22.5 13.703 1 43.5 1 MET B O 1
ATOM 593 N N . GLU B 1 2 ? 8.57 22.891 15.602 1 42.12 2 GLU B N 1
ATOM 594 C CA . GLU B 1 2 ? 8.102 21.531 15.867 1 42.12 2 GLU B CA 1
ATOM 595 C C . GLU B 1 2 ? 7.074 21.078 14.836 1 42.12 2 GLU B C 1
ATOM 597 O O . GLU B 1 2 ? 7.113 19.938 14.359 1 42.12 2 GLU B O 1
ATOM 602 N N . ARG B 1 3 ? 6.219 21.984 14.367 1 49.94 3 ARG B N 1
ATOM 603 C CA . ARG B 1 3 ? 5.188 21.672 13.383 1 49.94 3 ARG B CA 1
ATOM 604 C C . ARG B 1 3 ? 5.805 21.391 12.016 1 49.94 3 ARG B C 1
ATOM 606 O O . ARG B 1 3 ? 5.344 20.5 11.289 1 49.94 3 ARG B O 1
ATOM 613 N N . VAL B 1 4 ? 6.965 22 11.773 1 48 4 VAL B N 1
ATOM 614 C CA . VAL B 1 4 ? 7.57 21.875 10.453 1 48 4 VAL B CA 1
ATOM 615 C C . VAL B 1 4 ? 8.141 20.469 10.281 1 48 4 VAL B C 1
ATOM 617 O O . VAL B 1 4 ? 7.977 19.859 9.227 1 48 4 VAL B O 1
ATOM 620 N N . ARG B 1 5 ? 8.859 19.922 11.352 1 57.59 5 ARG B N 1
ATOM 621 C CA . ARG B 1 5 ? 9.531 18.625 11.273 1 57.59 5 ARG B CA 1
ATOM 622 C C . ARG B 1 5 ? 8.523 17.5 11.156 1 57.59 5 ARG B C 1
ATOM 624 O O . ARG B 1 5 ? 8.75 16.531 10.422 1 57.59 5 ARG B O 1
ATOM 631 N N . VAL B 1 6 ? 7.336 17.594 11.812 1 55.62 6 VAL B N 1
ATOM 632 C CA . VAL B 1 6 ? 6.32 16.547 11.781 1 55.62 6 VAL B CA 1
ATOM 633 C C . VAL B 1 6 ? 5.738 16.438 10.375 1 55.62 6 VAL B C 1
ATOM 635 O O . VAL B 1 6 ? 5.508 15.32 9.883 1 55.62 6 VAL B O 1
ATOM 638 N N . ASP B 1 7 ? 5.996 17.531 9.734 1 78.94 7 ASP B N 1
ATOM 639 C CA . ASP B 1 7 ? 5.406 17.562 8.398 1 78.94 7 ASP B CA 1
ATOM 640 C C . ASP B 1 7 ? 6.328 16.906 7.379 1 78.94 7 ASP B C 1
ATOM 642 O O . ASP B 1 7 ? 5.867 16.172 6.496 1 78.94 7 ASP B O 1
ATOM 646 N N . GLU B 1 8 ? 7.668 16.938 7.875 1 83.31 8 GLU B N 1
ATOM 647 C CA . GLU B 1 8 ? 8.625 16.359 6.934 1 83.31 8 GLU B CA 1
ATOM 648 C C . GLU B 1 8 ? 8.641 14.828 7.031 1 83.31 8 GLU B C 1
ATOM 650 O O . GLU B 1 8 ? 8.672 14.141 6.012 1 83.31 8 GLU B O 1
ATOM 655 N N . VAL B 1 9 ? 8.594 14.312 8.219 1 90 9 VAL B N 1
ATOM 656 C CA . VAL B 1 9 ? 8.602 12.867 8.453 1 90 9 VAL B CA 1
ATOM 657 C C . VAL B 1 9 ? 7.324 12.25 7.891 1 90 9 VAL B C 1
ATOM 659 O O . VAL B 1 9 ? 7.363 11.172 7.293 1 90 9 VAL B O 1
ATOM 662 N N . ARG B 1 10 ? 6.301 12.984 8.086 1 90.81 10 ARG B N 1
ATOM 663 C CA . ARG B 1 10 ? 5.027 12.523 7.547 1 90.81 10 ARG B CA 1
ATOM 664 C C . ARG B 1 10 ? 5.082 12.422 6.023 1 90.81 10 ARG B C 1
ATOM 666 O O . ARG B 1 10 ? 4.672 11.414 5.449 1 90.81 10 ARG B O 1
ATOM 673 N N . CYS B 1 11 ? 5.637 13.375 5.43 1 93.19 11 CYS B N 1
ATOM 674 C CA . CYS B 1 11 ? 5.746 13.383 3.977 1 93.19 11 CYS B CA 1
ATOM 675 C C . CYS B 1 11 ? 6.68 12.273 3.494 1 93.19 11 CYS B C 1
ATOM 677 O O . CYS B 1 11 ? 6.457 11.688 2.432 1 93.19 11 CYS B O 1
ATOM 679 N N . MET B 1 12 ? 7.676 12 4.285 1 94.19 12 MET B N 1
ATOM 680 C CA . MET B 1 12 ? 8.586 10.906 3.938 1 94.19 12 MET B CA 1
ATOM 681 C C . MET B 1 12 ? 7.852 9.57 3.934 1 94.19 12 MET B C 1
ATOM 683 O O . MET B 1 12 ? 8.016 8.773 3.008 1 94.19 12 MET B O 1
ATOM 687 N N . HIS B 1 13 ? 7.07 9.328 4.945 1 95.88 13 HIS B N 1
ATOM 688 C CA . HIS B 1 13 ? 6.309 8.086 5.008 1 95.88 13 HIS B CA 1
ATOM 689 C C . HIS B 1 13 ? 5.277 8.016 3.885 1 95.88 13 HIS B C 1
ATOM 691 O O . HIS B 1 13 ? 5.039 6.941 3.324 1 95.88 13 HIS B O 1
ATOM 697 N N . GLU B 1 14 ? 4.695 9.086 3.555 1 96.31 14 GLU B N 1
ATOM 698 C CA . GLU B 1 14 ? 3.736 9.109 2.455 1 96.31 14 GLU B CA 1
ATOM 699 C C . GLU B 1 14 ? 4.41 8.773 1.127 1 96.31 14 GLU B C 1
ATOM 701 O O . GLU B 1 14 ? 3.832 8.078 0.292 1 96.31 14 GLU B O 1
ATOM 706 N N . GLU B 1 15 ? 5.594 9.281 0.97 1 96.06 15 GLU B N 1
ATOM 707 C CA . GLU B 1 15 ? 6.355 8.961 -0.233 1 96.06 15 GLU B CA 1
ATOM 708 C C . GLU B 1 15 ? 6.719 7.484 -0.279 1 96.06 15 GLU B C 1
ATOM 710 O O . GLU B 1 15 ? 6.605 6.844 -1.326 1 96.06 15 GLU B O 1
ATOM 715 N N . ILE B 1 16 ? 7.168 6.945 0.798 1 97.31 16 ILE B N 1
ATOM 716 C CA . ILE B 1 16 ? 7.52 5.531 0.886 1 97.31 16 ILE B CA 1
ATOM 717 C C . ILE B 1 16 ? 6.312 4.676 0.511 1 97.31 16 ILE B C 1
ATOM 719 O O . ILE B 1 16 ? 6.426 3.75 -0.295 1 97.31 16 ILE B O 1
ATOM 723 N N . VAL B 1 17 ? 5.164 5.008 1.056 1 98.5 17 VAL B N 1
ATOM 724 C CA . VAL B 1 17 ? 3.947 4.238 0.829 1 98.5 17 VAL B CA 1
ATOM 725 C C . VAL B 1 17 ? 3.547 4.324 -0.643 1 98.5 17 VAL B C 1
ATOM 727 O O . VAL B 1 17 ? 3.24 3.307 -1.27 1 98.5 17 VAL B O 1
ATOM 730 N N . GLU B 1 18 ? 3.568 5.5 -1.169 1 98.5 18 GLU B N 1
ATOM 731 C CA . GLU B 1 18 ? 3.18 5.676 -2.564 1 98.5 18 GLU B CA 1
ATOM 732 C C . GLU B 1 18 ? 4.094 4.883 -3.496 1 98.5 18 GLU B C 1
ATOM 734 O O . GLU B 1 18 ? 3.617 4.184 -4.391 1 98.5 18 GLU B O 1
ATOM 739 N N . ARG B 1 19 ? 5.371 4.977 -3.307 1 98.38 19 ARG B N 1
ATOM 740 C CA . ARG B 1 19 ? 6.332 4.285 -4.156 1 98.38 19 ARG B CA 1
ATOM 741 C C . ARG B 1 19 ? 6.191 2.771 -4.027 1 98.38 19 ARG B C 1
ATOM 743 O O . ARG B 1 19 ? 6.289 2.047 -5.02 1 98.38 19 ARG B O 1
ATOM 750 N N . ALA B 1 20 ? 6.051 2.332 -2.84 1 98.75 20 ALA B N 1
ATOM 751 C CA . ALA B 1 20 ? 5.867 0.901 -2.617 1 98.75 20 ALA B CA 1
ATOM 752 C C . ALA B 1 20 ? 4.617 0.393 -3.328 1 98.75 20 ALA B C 1
ATOM 754 O O . ALA B 1 20 ? 4.656 -0.638 -4.004 1 98.75 20 ALA B O 1
ATOM 755 N N . LEU B 1 21 ? 3.527 1.116 -3.174 1 98.81 21 LEU B N 1
ATOM 756 C CA . LEU B 1 21 ? 2.275 0.696 -3.793 1 98.81 21 LEU B CA 1
ATOM 757 C C . LEU B 1 21 ? 2.393 0.691 -5.312 1 98.81 21 LEU B C 1
ATOM 759 O O . LEU B 1 21 ? 1.836 -0.183 -5.98 1 98.81 21 LEU B O 1
ATOM 763 N N . TYR B 1 22 ? 3.055 1.649 -5.859 1 98.69 22 TYR B N 1
ATOM 764 C CA . TYR B 1 22 ? 3.314 1.652 -7.293 1 98.69 22 TYR B CA 1
ATOM 765 C C . TYR B 1 22 ? 4.035 0.379 -7.723 1 98.69 22 TYR B C 1
ATOM 767 O O . TYR B 1 22 ? 3.609 -0.298 -8.664 1 98.69 22 TYR B O 1
ATOM 775 N N . ARG B 1 23 ? 5.074 0.059 -7.047 1 98.81 23 ARG B N 1
ATOM 776 C CA . ARG B 1 23 ? 5.867 -1.121 -7.383 1 98.81 23 ARG B CA 1
ATOM 777 C C . ARG B 1 23 ? 5.062 -2.398 -7.164 1 98.81 23 ARG B C 1
ATOM 779 O O . ARG B 1 23 ? 5.176 -3.35 -7.938 1 98.81 23 ARG B O 1
ATOM 786 N N . ILE B 1 24 ? 4.285 -2.467 -6.117 1 98.81 24 ILE B N 1
ATOM 787 C CA . ILE B 1 24 ? 3.424 -3.613 -5.844 1 98.81 24 ILE B CA 1
ATOM 788 C C . ILE B 1 24 ? 2.463 -3.824 -7.012 1 98.81 24 ILE B C 1
ATOM 790 O O . ILE B 1 24 ? 2.273 -4.953 -7.469 1 98.81 24 ILE B O 1
ATOM 794 N N . VAL B 1 25 ? 1.858 -2.795 -7.496 1 98.75 25 VAL B N 1
ATOM 795 C CA . VAL B 1 25 ? 0.941 -2.871 -8.625 1 98.75 25 VAL B CA 1
ATOM 796 C C . VAL B 1 25 ? 1.665 -3.453 -9.844 1 98.75 25 VAL B C 1
ATOM 798 O O . VAL B 1 25 ? 1.153 -4.359 -10.5 1 98.75 25 VAL B O 1
ATOM 801 N N . GLU B 1 26 ? 2.848 -2.955 -10.078 1 98.5 26 GLU B N 1
ATOM 802 C CA . GLU B 1 26 ? 3.615 -3.436 -11.219 1 98.5 26 GLU B CA 1
ATOM 803 C C . GLU B 1 26 ? 3.971 -4.91 -11.062 1 98.5 26 GLU B C 1
ATOM 805 O O . GLU B 1 26 ? 3.785 -5.699 -11.992 1 98.5 26 GLU B O 1
ATOM 810 N N . ASP B 1 27 ? 4.461 -5.266 -9.945 1 97.69 27 ASP B N 1
ATOM 811 C CA . ASP B 1 27 ? 4.867 -6.645 -9.68 1 97.69 27 ASP B CA 1
ATOM 812 C C . ASP B 1 27 ? 3.68 -7.598 -9.773 1 97.69 27 ASP B C 1
ATOM 814 O O . ASP B 1 27 ? 3.781 -8.672 -10.367 1 97.69 27 ASP B O 1
ATOM 818 N N . LEU B 1 28 ? 2.535 -7.238 -9.242 1 98.19 28 LEU B N 1
ATOM 819 C CA . LEU B 1 28 ? 1.377 -8.125 -9.211 1 98.19 28 LEU B CA 1
ATOM 820 C C . LEU B 1 28 ? 0.74 -8.234 -10.594 1 98.19 28 LEU B C 1
ATOM 822 O O . LEU B 1 28 ? 0.248 -9.305 -10.969 1 98.19 28 LEU B O 1
ATOM 826 N N . ALA B 1 29 ? 0.716 -7.152 -11.328 1 97.81 29 ALA B N 1
ATOM 827 C CA . ALA B 1 29 ? 0.235 -7.215 -12.703 1 97.81 29 ALA B CA 1
ATOM 828 C C . ALA B 1 29 ? 1.078 -8.18 -13.539 1 97.81 29 ALA B C 1
ATOM 830 O O . ALA B 1 29 ? 0.541 -8.992 -14.289 1 97.81 29 ALA B O 1
ATOM 831 N N . GLU B 1 30 ? 2.377 -8.055 -13.406 1 97 30 GLU B N 1
ATOM 832 C CA . GLU B 1 30 ? 3.275 -8.969 -14.109 1 97 30 GLU B CA 1
ATOM 833 C C . GLU B 1 30 ? 3.066 -10.406 -13.656 1 97 30 GLU B C 1
ATOM 835 O O . GLU B 1 30 ? 3.047 -11.328 -14.477 1 97 30 GLU B O 1
ATOM 840 N N . ALA B 1 31 ? 2.953 -10.641 -12.367 1 95.5 31 ALA B N 1
ATOM 841 C CA . ALA B 1 31 ? 2.719 -11.984 -11.844 1 95.5 31 ALA B CA 1
ATOM 842 C C . ALA B 1 31 ? 1.455 -12.594 -12.438 1 95.5 31 ALA B C 1
ATOM 844 O O . ALA B 1 31 ? 1.444 -13.766 -12.812 1 95.5 31 ALA B O 1
ATOM 845 N N . LEU B 1 32 ? 0.428 -11.852 -12.508 1 94.25 32 LEU B N 1
ATOM 846 C CA . LEU B 1 32 ? -0.838 -12.328 -13.055 1 94.25 32 LEU B CA 1
ATOM 847 C C . LEU B 1 32 ? -0.687 -12.703 -14.523 1 94.25 32 LEU B C 1
ATOM 849 O O . LEU B 1 32 ? -1.259 -13.703 -14.977 1 94.25 32 LEU B O 1
ATOM 853 N N . ASP B 1 33 ? 0.06 -11.922 -15.219 1 92.88 33 ASP B N 1
ATOM 854 C CA . ASP B 1 33 ? 0.289 -12.18 -16.641 1 92.88 33 ASP B CA 1
ATOM 855 C C . ASP B 1 33 ? 1.043 -13.492 -16.844 1 92.88 33 ASP B C 1
ATOM 857 O O . ASP B 1 33 ? 0.841 -14.18 -17.844 1 92.88 33 ASP B O 1
ATOM 861 N N . ARG B 1 34 ? 1.8 -13.891 -15.852 1 89.75 34 ARG B N 1
ATOM 862 C CA . ARG B 1 34 ? 2.652 -15.07 -15.961 1 89.75 34 ARG B CA 1
ATOM 863 C C . ARG B 1 34 ? 1.996 -16.281 -15.312 1 89.75 34 ARG B C 1
ATOM 865 O O . ARG B 1 34 ? 2.529 -17.391 -15.375 1 89.75 34 ARG B O 1
ATOM 872 N N . THR B 1 35 ? 0.941 -16.094 -14.695 1 86.56 35 THR B N 1
ATOM 873 C CA . THR B 1 35 ? 0.288 -17.188 -13.977 1 86.56 35 THR B CA 1
ATOM 874 C C . THR B 1 35 ? -0.912 -17.719 -14.758 1 86.56 35 THR B C 1
ATOM 876 O O . THR B 1 35 ? -1.885 -16.984 -14.969 1 86.56 35 THR B O 1
ATOM 879 N N . PRO B 1 36 ? -0.797 -18.969 -15.148 1 83.75 36 PRO B N 1
ATOM 880 C CA . PRO B 1 36 ? -1.938 -19.547 -15.859 1 83.75 36 PRO B CA 1
ATOM 881 C C . PRO B 1 36 ? -3.236 -19.469 -15.062 1 83.75 36 PRO B C 1
ATOM 883 O O . PRO B 1 36 ? -3.209 -19.516 -13.828 1 83.75 36 PRO B O 1
ATOM 886 N N . PRO B 1 37 ? -4.367 -19.375 -15.75 1 84.75 37 PRO B N 1
ATOM 887 C CA . PRO B 1 37 ? -5.664 -19.234 -15.094 1 84.75 37 PRO B CA 1
ATOM 888 C C . PRO B 1 37 ? -6.02 -20.453 -14.234 1 84.75 37 PRO B C 1
ATOM 890 O O . PRO B 1 37 ? -6.93 -20.375 -13.406 1 84.75 37 PRO B O 1
ATOM 893 N N . THR B 1 38 ? -5.301 -21.547 -14.359 1 82.06 38 THR B N 1
ATOM 894 C CA . THR B 1 38 ? -5.621 -22.781 -13.648 1 82.06 38 THR B CA 1
ATOM 895 C C . THR B 1 38 ? -4.988 -22.781 -12.258 1 82.06 38 THR B C 1
ATOM 897 O O . THR B 1 38 ? -5.332 -23.609 -11.414 1 82.06 38 THR B O 1
ATOM 900 N N . VAL B 1 39 ? -4.105 -21.781 -12.086 1 81.19 39 VAL B N 1
ATOM 901 C CA . VAL B 1 39 ? -3.443 -21.719 -10.789 1 81.19 39 VAL B CA 1
ATOM 902 C C . VAL B 1 39 ? -4.379 -21.094 -9.766 1 81.19 39 VAL B C 1
ATOM 904 O O . VAL B 1 39 ? -4.879 -19.984 -9.969 1 81.19 39 VAL B O 1
ATOM 907 N N . SER B 1 40 ? -4.66 -21.797 -8.648 1 82.5 40 SER B N 1
ATOM 908 C CA . SER B 1 40 ? -5.676 -21.406 -7.676 1 82.5 40 SER B CA 1
ATOM 909 C C . SER B 1 40 ? -5.305 -20.109 -6.973 1 82.5 40 SER B C 1
ATOM 911 O O . SER B 1 40 ? -6.184 -19.344 -6.586 1 82.5 40 SER B O 1
ATOM 913 N N . SER B 1 41 ? -4.008 -19.859 -6.895 1 88.06 41 SER B N 1
ATOM 914 C CA . SER B 1 41 ? -3.562 -18.672 -6.172 1 88.06 41 SER B CA 1
ATOM 915 C C . SER B 1 41 ? -3.766 -17.422 -7 1 88.06 41 SER B C 1
ATOM 917 O O . SER B 1 41 ? -3.598 -16.297 -6.496 1 88.06 41 SER B O 1
ATOM 919 N N . ARG B 1 42 ? -4.156 -17.562 -8.164 1 91.69 42 ARG B N 1
ATOM 920 C CA . ARG B 1 42 ? -4.293 -16.438 -9.07 1 91.69 42 ARG B CA 1
ATOM 921 C C . ARG B 1 42 ? -5.34 -15.445 -8.57 1 91.69 42 ARG B C 1
ATOM 923 O O . ARG B 1 42 ? -5.152 -14.234 -8.664 1 91.69 42 ARG B O 1
ATOM 930 N N . ALA B 1 43 ? -6.434 -15.961 -8.039 1 93.19 43 ALA B N 1
ATOM 931 C CA . ALA B 1 43 ? -7.504 -15.102 -7.539 1 93.19 43 ALA B CA 1
ATOM 932 C C . ALA B 1 43 ? -7.008 -14.211 -6.402 1 93.19 43 ALA B C 1
ATOM 934 O O . ALA B 1 43 ? -7.426 -13.055 -6.281 1 93.19 43 ALA B O 1
ATOM 935 N N . LEU B 1 44 ? -6.176 -14.719 -5.566 1 96.12 44 LEU B N 1
ATOM 936 C CA . LEU B 1 44 ? -5.602 -13.953 -4.465 1 96.12 44 LEU B CA 1
ATOM 937 C C . LEU B 1 44 ? -4.723 -12.82 -4.988 1 96.12 44 LEU B C 1
ATOM 939 O O . LEU B 1 44 ? -4.785 -11.695 -4.488 1 96.12 44 LEU B O 1
ATOM 943 N N . VAL B 1 45 ? -3.965 -13.133 -6.02 1 96.94 45 VAL B N 1
ATOM 944 C CA . VAL B 1 45 ? -3.084 -12.141 -6.625 1 96.94 45 VAL B CA 1
ATOM 945 C C . VAL B 1 45 ? -3.918 -11.055 -7.312 1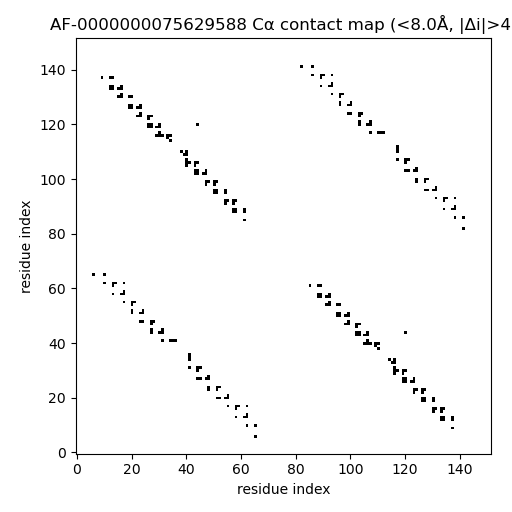 96.94 45 VAL B C 1
ATOM 947 O O . VAL B 1 45 ? -3.615 -9.867 -7.203 1 96.94 45 VAL B O 1
ATOM 950 N N . GLU B 1 46 ? -4.957 -11.453 -7.945 1 97 46 GLU B N 1
ATOM 951 C CA . GLU B 1 46 ? -5.863 -10.508 -8.586 1 97 46 GLU B CA 1
ATOM 952 C C . GLU B 1 46 ? -6.52 -9.586 -7.562 1 97 46 GLU B C 1
ATOM 954 O O . GLU B 1 46 ? -6.633 -8.375 -7.789 1 97 46 GLU B O 1
ATOM 959 N N . GLY B 1 47 ? -7.012 -10.148 -6.484 1 97.56 47 GLY B N 1
ATOM 960 C CA . GLY B 1 47 ? -7.586 -9.352 -5.406 1 97.56 47 GLY B CA 1
ATOM 961 C C . GLY B 1 47 ? -6.609 -8.352 -4.82 1 97.56 47 GLY B C 1
ATOM 962 O O . GLY B 1 47 ? -6.953 -7.184 -4.621 1 97.56 47 GLY B O 1
ATOM 963 N N . ALA B 1 48 ? -5.387 -8.852 -4.598 1 98.44 48 ALA B N 1
ATOM 964 C CA . ALA B 1 48 ? -4.34 -7.98 -4.062 1 98.44 48 ALA B CA 1
ATOM 965 C C . ALA B 1 48 ? -4.035 -6.836 -5.027 1 98.44 48 ALA B C 1
ATOM 967 O O . ALA B 1 48 ? -3.826 -5.699 -4.602 1 98.44 48 ALA B O 1
ATOM 968 N N . LEU B 1 49 ? -4.023 -7.086 -6.301 1 98.56 49 LEU B N 1
ATOM 969 C CA . LEU B 1 49 ? -3.77 -6.055 -7.301 1 98.56 49 LEU B CA 1
ATOM 970 C C . LEU B 1 49 ? -4.859 -4.988 -7.27 1 98.56 49 LEU B C 1
ATOM 972 O O . LEU B 1 49 ? -4.566 -3.793 -7.309 1 98.56 49 LEU B O 1
ATOM 976 N N . LYS B 1 50 ? -6.086 -5.379 -7.215 1 98.56 50 LYS B N 1
ATOM 977 C CA . LYS B 1 50 ? -7.199 -4.438 -7.164 1 98.56 50 LYS B CA 1
ATOM 978 C C . LYS B 1 50 ? -7.109 -3.543 -5.934 1 98.56 50 LYS B C 1
ATOM 980 O O . LYS B 1 50 ? -7.312 -2.33 -6.023 1 98.56 50 LYS B O 1
ATOM 985 N N . LEU B 1 51 ? -6.816 -4.148 -4.816 1 98.75 51 LEU B N 1
ATOM 986 C CA . LEU B 1 51 ? -6.645 -3.383 -3.588 1 98.75 51 LEU B CA 1
ATOM 987 C C . LEU B 1 51 ? -5.484 -2.398 -3.721 1 98.75 51 LEU B C 1
ATOM 989 O O . LEU B 1 51 ? -5.598 -1.244 -3.303 1 98.75 51 LEU B O 1
ATOM 993 N N . ALA B 1 52 ? -4.379 -2.873 -4.25 1 98.88 52 ALA B N 1
ATOM 994 C CA . ALA B 1 52 ? -3.191 -2.035 -4.402 1 98.88 52 ALA B CA 1
ATOM 995 C C . ALA B 1 52 ? -3.48 -0.831 -5.293 1 98.88 52 ALA B C 1
ATOM 997 O O . ALA B 1 52 ? -3.021 0.279 -5.016 1 98.88 52 ALA B O 1
ATOM 998 N N . LEU B 1 53 ? -4.273 -1.018 -6.355 1 98.69 53 LEU B N 1
ATOM 999 C CA . LEU B 1 53 ? -4.637 0.074 -7.254 1 98.69 53 LEU B CA 1
ATOM 1000 C C . LEU B 1 53 ? -5.453 1.133 -6.516 1 98.69 53 LEU B C 1
ATOM 1002 O O . LEU B 1 53 ? -5.191 2.33 -6.656 1 98.69 53 LEU B O 1
ATOM 1006 N N . GLY B 1 54 ? -6.391 0.673 -5.789 1 98 54 GLY B N 1
ATOM 1007 C CA . GLY B 1 54 ? -7.18 1.603 -4.996 1 98 54 GLY B CA 1
ATOM 1008 C C . GLY B 1 54 ? -6.359 2.348 -3.961 1 98 54 GLY B C 1
ATOM 1009 O O . GLY B 1 54 ? -6.5 3.562 -3.809 1 98 54 GLY B O 1
ATOM 1010 N N . ALA B 1 55 ? -5.539 1.618 -3.27 1 98.75 55 ALA B N 1
ATOM 1011 C CA . ALA B 1 55 ? -4.688 2.213 -2.242 1 98.75 55 ALA B CA 1
ATOM 1012 C C . ALA B 1 55 ? -3.703 3.207 -2.85 1 98.75 55 ALA B C 1
ATOM 1014 O O . ALA B 1 55 ? -3.396 4.234 -2.244 1 98.75 55 ALA B O 1
ATOM 1015 N N . TYR B 1 56 ? -3.195 2.867 -4.008 1 98.69 56 TYR B N 1
ATOM 1016 C CA . TYR B 1 56 ? -2.254 3.748 -4.691 1 98.69 56 TYR B CA 1
ATOM 1017 C C . TYR B 1 56 ? -2.889 5.102 -4.98 1 98.69 56 TYR B C 1
ATOM 1019 O O . TYR B 1 56 ? -2.244 6.145 -4.828 1 98.69 56 TYR B O 1
ATOM 1027 N N . ASN B 1 57 ? -4.102 5.078 -5.422 1 98 57 ASN B N 1
ATOM 1028 C CA . ASN B 1 57 ? -4.809 6.328 -5.676 1 98 57 ASN B CA 1
ATOM 1029 C C . ASN B 1 57 ? -4.914 7.18 -4.414 1 98 57 ASN B C 1
ATOM 1031 O O . ASN B 1 57 ? -4.691 8.391 -4.457 1 98 57 ASN B O 1
ATOM 1035 N N . SER B 1 58 ? -5.176 6.602 -3.33 1 97.88 58 SER B N 1
ATOM 1036 C CA . SER B 1 58 ? -5.23 7.309 -2.055 1 97.88 58 SER B CA 1
ATOM 1037 C C . SER B 1 58 ? -3.852 7.816 -1.645 1 97.88 58 SER B C 1
ATOM 1039 O O . SER B 1 58 ? -3.715 8.953 -1.179 1 97.88 58 SER B O 1
ATOM 1041 N N . ALA B 1 59 ? -2.883 7.02 -1.812 1 98.25 59 ALA B N 1
ATOM 1042 C CA . ALA B 1 59 ? -1.518 7.395 -1.456 1 98.25 59 ALA B CA 1
ATOM 1043 C C . ALA B 1 59 ? -1.044 8.586 -2.285 1 98.25 59 ALA B C 1
ATOM 1045 O O . ALA B 1 59 ? -0.343 9.461 -1.777 1 98.25 59 ALA B O 1
ATOM 1046 N N . ARG B 1 60 ? -1.41 8.594 -3.523 1 97.12 60 ARG B N 1
ATOM 1047 C CA . ARG B 1 60 ? -1.058 9.703 -4.402 1 97.12 60 ARG B CA 1
ATOM 1048 C C . ARG B 1 60 ? -1.651 11.016 -3.896 1 97.12 60 ARG B C 1
ATOM 1050 O O . ARG B 1 60 ? -0.994 12.062 -3.938 1 97.12 60 ARG B O 1
ATOM 1057 N N . LEU B 1 61 ? -2.861 10.953 -3.451 1 95.38 61 LEU B N 1
ATOM 1058 C CA . LEU B 1 61 ? -3.512 12.148 -2.918 1 95.38 61 LEU B CA 1
ATOM 1059 C C . LEU B 1 61 ? -2.779 12.656 -1.683 1 95.38 61 LEU B C 1
ATOM 1061 O O . LEU B 1 61 ? -2.578 13.867 -1.531 1 95.38 61 LEU B O 1
ATOM 1065 N N . LEU B 1 62 ? -2.354 11.781 -0.851 1 94.44 62 LEU B N 1
ATOM 1066 C CA . LEU B 1 62 ? -1.607 12.141 0.35 1 94.44 62 LEU B CA 1
ATOM 1067 C C . LEU B 1 62 ? -0.271 12.781 -0.013 1 94.44 62 LEU B C 1
ATOM 1069 O O . LEU B 1 62 ? 0.111 13.805 0.562 1 94.44 62 LEU B O 1
ATOM 1073 N N . ARG B 1 63 ? 0.375 12.188 -0.915 1 93.69 63 ARG B N 1
ATOM 1074 C CA . ARG B 1 63 ? 1.663 12.703 -1.366 1 93.69 63 ARG B CA 1
ATOM 1075 C C . ARG B 1 63 ? 1.508 14.086 -1.996 1 93.69 63 ARG B C 1
ATOM 1077 O O . ARG B 1 63 ? 2.34 14.969 -1.78 1 93.69 63 ARG B O 1
ATOM 1084 N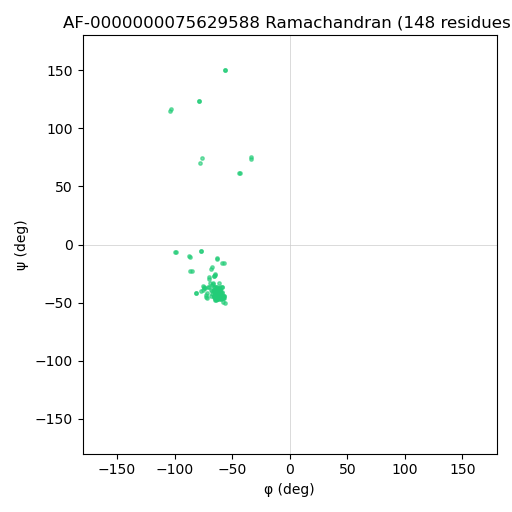 N . ASP B 1 64 ? 0.501 14.25 -2.812 1 91.69 64 ASP B N 1
ATOM 1085 C CA . ASP B 1 64 ? 0.234 15.539 -3.441 1 91.69 64 ASP B CA 1
ATOM 1086 C C . ASP B 1 64 ? 0.014 16.625 -2.395 1 91.69 64 ASP B C 1
ATOM 1088 O O . ASP B 1 64 ? 0.462 17.766 -2.568 1 91.69 64 ASP B O 1
ATOM 1092 N N . GLU B 1 65 ? -0.617 16.297 -1.29 1 87.12 65 GLU B N 1
ATOM 1093 C CA . GLU B 1 65 ? -0.829 17.25 -0.205 1 87.12 65 GLU B CA 1
ATOM 1094 C C . GLU B 1 65 ? 0.495 17.672 0.427 1 87.12 65 GLU B C 1
ATOM 1096 O O . GLU B 1 65 ? 0.688 18.844 0.753 1 87.12 65 GLU B O 1
ATOM 1101 N N . CYS B 1 66 ? 1.259 16.703 0.586 1 86.88 66 CYS B N 1
ATOM 1102 C CA . CYS B 1 66 ? 2.576 16.984 1.143 1 86.88 66 CYS B CA 1
ATOM 1103 C C . CYS B 1 66 ? 3.359 17.938 0.234 1 86.88 66 CYS B C 1
ATOM 1105 O O . CYS B 1 66 ? 4.004 18.875 0.71 1 86.88 66 CYS B O 1
ATOM 1107 N N . ARG B 1 67 ? 3.348 17.719 -1.013 1 84.31 67 ARG B N 1
ATOM 1108 C CA . ARG B 1 67 ? 4.059 18.547 -1.981 1 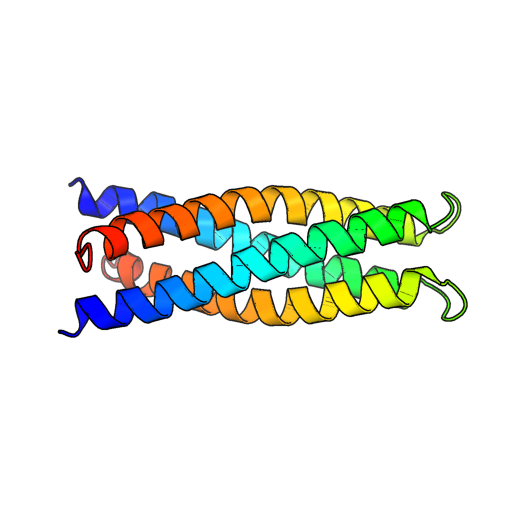84.31 67 ARG B CA 1
ATOM 1109 C C . ARG B 1 67 ? 3.518 19.969 -1.986 1 84.31 67 ARG B C 1
ATOM 1111 O O . ARG B 1 67 ? 4.281 20.922 -2.117 1 84.31 67 ARG B O 1
ATOM 1118 N N . ARG B 1 68 ? 2.24 20.094 -1.819 1 83.56 68 ARG B N 1
ATOM 1119 C CA . ARG B 1 68 ? 1.605 21.406 -1.801 1 83.56 68 ARG B CA 1
ATOM 1120 C C . ARG B 1 68 ? 1.974 22.172 -0.535 1 83.56 68 ARG B C 1
ATOM 1122 O O . ARG B 1 68 ? 2.146 23.391 -0.57 1 83.56 68 ARG B O 1
ATOM 1129 N N . ALA B 1 69 ? 2.078 21.406 0.587 1 76.5 69 ALA B N 1
ATOM 1130 C CA . ALA B 1 69 ? 2.424 22.031 1.857 1 76.5 69 ALA B CA 1
ATOM 1131 C C . ALA B 1 69 ? 3.891 22.453 1.884 1 76.5 69 ALA B C 1
ATOM 1133 O O . ALA B 1 69 ? 4.25 23.438 2.52 1 76.5 69 ALA B O 1
ATOM 1134 N N . GLY B 1 70 ? 4.832 21.531 1.434 1 63.72 70 GLY B N 1
ATOM 1135 C CA . GLY B 1 70 ? 6.246 21.859 1.383 1 63.72 70 GLY B CA 1
ATOM 1136 C C . GLY B 1 70 ? 6.605 22.766 0.228 1 63.72 70 GLY B C 1
ATOM 1137 O O . GLY B 1 70 ? 7.695 23.344 0.196 1 63.72 70 GLY B O 1
ATOM 1138 N N . GLY B 1 71 ? 6.008 22.562 -0.961 1 57.53 71 GLY B N 1
ATOM 1139 C CA . GLY B 1 71 ? 6.305 23.406 -2.1 1 57.53 71 GLY B CA 1
ATOM 1140 C C . GLY B 1 71 ? 6.004 24.875 -1.841 1 57.53 71 GLY B C 1
ATOM 1141 O O . GLY B 1 71 ? 6.203 25.719 -2.717 1 57.53 71 GLY B O 1
ATOM 1142 N N . GLY B 1 72 ? 5.254 25.266 -0.83 1 46.41 72 GLY B N 1
ATOM 1143 C CA . GLY B 1 72 ? 5.266 26.719 -0.737 1 46.41 72 GLY B CA 1
ATOM 1144 C C . GLY B 1 72 ? 6.645 27.281 -0.476 1 46.41 72 GLY B C 1
ATOM 1145 O O . GLY B 1 72 ? 6.812 28.5 -0.376 1 46.41 72 GLY B O 1
ATOM 1146 N N . ASN B 1 73 ? 7.488 26.641 0.233 1 41.25 73 ASN B N 1
ATOM 1147 C CA . ASN B 1 73 ? 8.75 27.375 0.211 1 41.25 73 ASN B CA 1
ATOM 1148 C C . ASN B 1 73 ? 9.492 27.172 -1.107 1 41.25 73 ASN B C 1
ATOM 1150 O O . ASN B 1 73 ? 9.898 26.062 -1.433 1 41.25 73 ASN B O 1
ATOM 1154 N N . PRO B 1 74 ? 9.008 27.828 -2.254 1 39.66 74 PRO B N 1
ATOM 1155 C CA . PRO B 1 74 ? 9.883 27.922 -3.428 1 39.66 74 PRO B CA 1
ATOM 1156 C C . PRO B 1 74 ? 11.359 28.062 -3.059 1 39.66 74 PRO B C 1
ATOM 1158 O O . PRO B 1 74 ? 11.719 28.922 -2.258 1 39.66 74 PRO B O 1
ATOM 1161 N N . GLY B 1 75 ? 12.125 27.188 -2.605 1 33.12 75 GLY B N 1
ATOM 1162 C CA . GLY B 1 75 ? 13.453 27.703 -2.9 1 33.12 75 GLY B CA 1
ATOM 1163 C C . GLY B 1 75 ? 13.586 28.266 -4.305 1 33.12 75 GLY B C 1
ATOM 1164 O O . GLY B 1 75 ? 13.445 27.531 -5.285 1 33.12 75 GLY B O 1
ATOM 1165 N N . GLY B 1 76 ? 12.805 29.344 -4.676 1 26.11 76 GLY B N 1
ATOM 1166 C CA . GLY B 1 76 ? 13.57 30.25 -5.52 1 26.11 76 GLY B CA 1
ATOM 1167 C C . GLY B 1 76 ? 15 30.438 -5.051 1 26.11 76 GLY B C 1
ATOM 1168 O O . GLY B 1 76 ? 15.32 30.188 -3.889 1 26.11 76 GLY B O 1
#